Protein AF-A0A1V5MVY9-F1 (afdb_monomer)

Structure (mmCIF, N/CA/C/O backbone):
data_AF-A0A1V5MVY9-F1
#
_entry.id   AF-A0A1V5MVY9-F1
#
loop_
_atom_site.group_PDB
_atom_site.id
_atom_site.type_symbol
_atom_site.label_atom_id
_atom_site.label_alt_id
_atom_site.label_comp_id
_atom_site.label_asym_id
_atom_site.label_entity_id
_atom_site.label_seq_id
_atom_site.pdbx_PDB_ins_code
_atom_site.Cartn_x
_atom_site.Cartn_y
_atom_site.Cartn_z
_atom_site.occupancy
_atom_site.B_iso_or_equiv
_atom_site.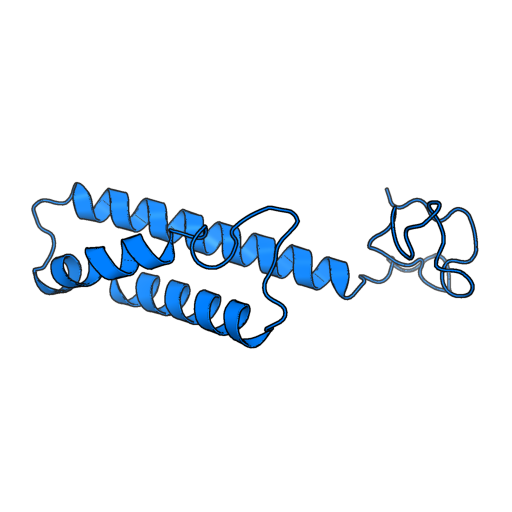auth_seq_id
_atom_site.auth_comp_id
_atom_site.auth_asym_id
_atom_site.auth_atom_id
_atom_site.pdbx_PDB_model_num
ATOM 1 N N . MET A 1 1 ? 17.279 8.259 -10.024 1.00 52.03 1 MET A N 1
ATOM 2 C CA . MET A 1 1 ? 17.609 8.449 -11.450 1.00 52.03 1 MET A CA 1
ATOM 3 C C . MET A 1 1 ? 17.694 7.053 -12.026 1.00 52.03 1 MET A C 1
ATOM 5 O O . MET A 1 1 ? 18.570 6.314 -11.596 1.00 52.03 1 MET A O 1
ATOM 9 N N . ASP A 1 2 ? 16.734 6.665 -12.863 1.00 63.81 2 ASP A N 1
ATOM 10 C CA . ASP A 1 2 ? 16.708 5.321 -13.446 1.00 63.81 2 ASP A CA 1
ATOM 11 C C . ASP A 1 2 ? 17.909 5.134 -14.372 1.00 63.81 2 ASP A C 1
ATOM 13 O O . ASP A 1 2 ? 18.290 6.045 -15.112 1.00 63.81 2 ASP A O 1
ATOM 17 N N . HIS A 1 3 ? 18.539 3.965 -14.282 1.00 73.12 3 HIS A N 1
ATOM 18 C CA . HIS A 1 3 ? 19.711 3.627 -15.072 1.00 73.12 3 HIS A CA 1
ATOM 19 C C . HIS A 1 3 ? 19.317 2.620 -16.151 1.00 73.12 3 HIS A C 1
ATOM 21 O O . HIS A 1 3 ? 18.986 1.476 -15.846 1.00 73.12 3 HIS A O 1
ATOM 27 N N . TRP A 1 4 ? 19.369 3.043 -17.415 1.00 85.31 4 TRP A N 1
ATOM 28 C CA . TRP A 1 4 ? 19.121 2.181 -18.571 1.00 85.31 4 TRP A CA 1
ATOM 29 C C . TRP A 1 4 ? 20.455 1.862 -19.266 1.00 85.31 4 TRP A C 1
ATOM 31 O O . TRP A 1 4 ? 20.920 2.664 -20.079 1.00 85.31 4 TRP A O 1
ATOM 41 N N . PRO A 1 5 ? 21.111 0.731 -18.939 1.00 82.50 5 PRO A N 1
ATOM 42 C CA . PRO A 1 5 ? 22.446 0.416 -19.459 1.00 82.50 5 PRO A CA 1
ATOM 43 C C . PRO A 1 5 ? 22.467 0.069 -20.959 1.00 82.50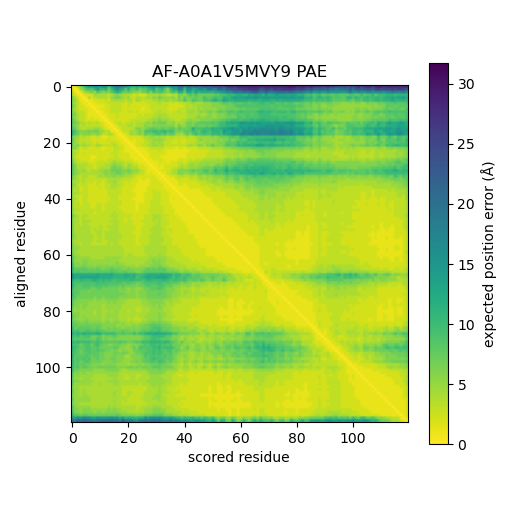 5 PRO A C 1
ATOM 45 O O . PRO A 1 5 ? 23.517 0.131 -21.597 1.00 82.50 5 PRO A O 1
ATOM 48 N N . HIS A 1 6 ? 21.316 -0.280 -21.537 1.00 87.75 6 HIS A N 1
ATOM 49 C CA . HIS A 1 6 ? 21.135 -0.669 -22.939 1.00 87.75 6 HIS A CA 1
ATOM 50 C C . HIS A 1 6 ? 19.673 -0.448 -23.363 1.00 87.75 6 HIS A C 1
ATOM 52 O O . HIS A 1 6 ? 18.892 0.159 -22.631 1.00 87.75 6 HIS A O 1
ATOM 58 N N . ASP A 1 7 ? 19.287 -0.934 -24.547 1.00 90.06 7 ASP A N 1
ATOM 59 C CA . ASP A 1 7 ? 17.889 -0.927 -24.992 1.00 90.06 7 ASP A CA 1
ATOM 60 C C . ASP A 1 7 ? 17.027 -1.881 -24.145 1.00 90.06 7 ASP A C 1
ATOM 62 O O . ASP A 1 7 ? 16.939 -3.087 -24.401 1.00 90.06 7 ASP A O 1
ATOM 66 N N . VAL A 1 8 ? 16.393 -1.318 -23.117 1.00 90.19 8 VAL A N 1
ATOM 67 C CA . VAL A 1 8 ? 15.558 -2.047 -22.155 1.00 90.19 8 VAL A CA 1
ATOM 68 C C . VAL A 1 8 ? 14.223 -2.528 -22.729 1.00 90.19 8 VAL A C 1
ATOM 70 O O . VAL A 1 8 ? 13.580 -3.376 -22.110 1.00 90.19 8 VAL A O 1
ATOM 73 N N . PHE A 1 9 ? 13.811 -2.038 -23.907 1.00 89.31 9 PHE A N 1
ATOM 74 C CA . PHE A 1 9 ? 12.637 -2.561 -24.612 1.00 89.31 9 PHE A CA 1
ATOM 75 C C . PHE A 1 9 ? 12.960 -3.873 -25.325 1.00 89.31 9 PHE A C 1
ATOM 77 O O . PHE A 1 9 ? 12.149 -4.797 -25.310 1.00 89.31 9 PHE A O 1
ATOM 84 N N . ALA A 1 10 ? 14.154 -3.977 -25.911 1.00 91.69 10 ALA A N 1
ATOM 85 C CA . ALA A 1 10 ? 14.619 -5.203 -26.551 1.00 91.69 10 ALA A CA 1
ATOM 86 C C . ALA A 1 10 ? 15.129 -6.241 -25.535 1.00 91.69 10 ALA A C 1
ATOM 88 O O . ALA A 1 10 ? 14.955 -7.444 -25.729 1.00 91.69 10 ALA A O 1
ATOM 89 N N . ASN A 1 11 ? 15.763 -5.790 -24.447 1.00 90.75 11 ASN A N 1
ATOM 90 C CA . ASN A 1 11 ? 16.335 -6.662 -23.425 1.00 90.75 11 A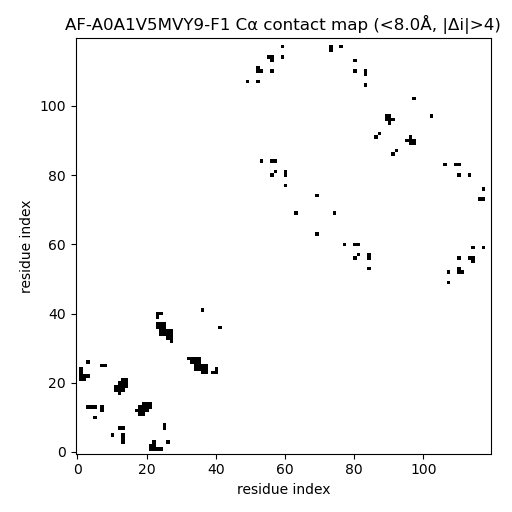SN A CA 1
ATOM 91 C C . ASN A 1 11 ? 16.064 -6.132 -22.003 1.00 90.75 11 ASN A C 1
ATOM 93 O O . ASN A 1 11 ? 16.734 -5.199 -21.565 1.00 90.75 11 ASN A O 1
ATOM 97 N N . PRO A 1 12 ? 15.180 -6.759 -21.209 1.00 90.31 12 PRO A N 1
ATOM 98 C CA . PRO A 1 12 ? 14.862 -6.276 -19.865 1.00 90.31 12 PRO A CA 1
ATOM 99 C C . PRO A 1 12 ? 15.927 -6.615 -18.802 1.00 90.31 12 PRO A C 1
ATOM 101 O O . PRO A 1 12 ? 15.740 -6.282 -17.635 1.00 90.31 12 PRO A O 1
ATOM 104 N N . MET A 1 13 ? 17.015 -7.313 -19.144 1.00 90.00 13 MET A N 1
ATOM 105 C CA . MET A 1 13 ? 18.033 -7.758 -18.182 1.00 90.00 13 MET A CA 1
ATOM 106 C C . MET A 1 13 ? 19.056 -6.661 -17.863 1.00 90.00 13 MET A C 1
ATOM 108 O O . MET A 1 13 ? 20.113 -6.626 -18.488 1.00 90.00 13 MET A O 1
ATOM 112 N N . ALA A 1 14 ? 18.780 -5.791 -16.885 1.00 85.25 14 ALA A N 1
ATOM 113 C CA . ALA A 1 14 ? 19.778 -4.839 -16.369 1.00 85.25 14 ALA A CA 1
ATOM 114 C C . ALA A 1 14 ? 20.616 -5.396 -15.201 1.00 85.25 14 ALA A C 1
ATOM 116 O O . ALA A 1 14 ? 21.765 -4.991 -15.042 1.00 85.25 14 ALA A O 1
ATOM 117 N N . TYR A 1 15 ? 20.091 -6.364 -14.439 1.00 83.88 15 TYR A N 1
ATOM 118 C CA . TYR A 1 15 ? 20.816 -7.072 -13.378 1.00 83.88 15 TYR A CA 1
ATOM 119 C C . TYR A 1 15 ? 20.783 -8.599 -13.603 1.00 83.88 15 TYR A C 1
ATOM 121 O O . TYR A 1 15 ? 19.749 -9.126 -14.030 1.00 83.88 15 TYR A O 1
ATOM 129 N N . PRO A 1 16 ? 21.876 -9.349 -13.343 1.00 85.31 16 PRO A N 1
ATOM 130 C CA . PRO A 1 16 ? 21.900 -10.802 -13.521 1.00 85.31 16 PRO A CA 1
ATOM 131 C C . PRO A 1 16 ? 20.802 -11.513 -12.719 1.00 85.31 16 PRO A C 1
ATOM 133 O O . PRO A 1 16 ? 20.704 -11.370 -11.508 1.00 85.31 16 PRO A O 1
ATOM 136 N N . GLY A 1 17 ? 19.974 -12.306 -13.398 1.00 83.94 17 GLY A N 1
ATOM 137 C CA . GLY A 1 17 ? 18.854 -13.027 -12.780 1.00 83.94 17 GLY A CA 1
ATOM 138 C C . GLY A 1 17 ? 17.587 -12.199 -12.510 1.00 83.94 17 GLY A C 1
ATOM 139 O O . GLY A 1 17 ? 16.569 -12.794 -12.171 1.00 83.94 17 GLY A O 1
ATOM 140 N N . GLY A 1 18 ? 17.601 -10.875 -12.721 1.00 83.12 18 GLY A N 1
ATOM 141 C CA . GLY A 1 18 ? 16.460 -9.984 -12.474 1.00 83.12 18 GLY A CA 1
ATOM 142 C C . GLY A 1 18 ? 16.006 -9.226 -13.724 1.00 83.12 18 GLY A C 1
ATOM 143 O O . GLY A 1 18 ? 16.526 -8.155 -14.038 1.00 83.12 18 GLY A O 1
ATOM 144 N N . LYS A 1 19 ? 15.000 -9.743 -14.445 1.00 89.56 19 LYS A N 1
ATOM 145 C CA . LYS A 1 19 ? 14.358 -8.988 -15.540 1.00 89.56 19 LYS A CA 1
ATOM 146 C C . LYS A 1 19 ? 13.642 -7.767 -14.964 1.00 89.56 19 LYS A C 1
ATOM 148 O O . LYS A 1 19 ? 12.768 -7.917 -14.117 1.00 89.56 19 LYS A O 1
ATOM 153 N N . GLY A 1 20 ? 13.975 -6.578 -15.457 1.00 88.25 20 GLY A N 1
ATOM 154 C CA . GLY A 1 20 ? 13.401 -5.323 -14.973 1.00 88.25 20 GLY A CA 1
ATOM 155 C C . GLY A 1 20 ? 13.934 -4.867 -13.614 1.00 88.25 20 GLY A C 1
ATOM 156 O O . GLY A 1 20 ? 13.448 -3.868 -13.088 1.00 88.25 20 GLY A O 1
ATOM 157 N N . ASP A 1 21 ? 14.895 -5.579 -13.029 1.00 88.94 21 ASP A N 1
ATOM 158 C CA . ASP A 1 21 ? 15.562 -5.133 -11.809 1.00 88.94 21 ASP A CA 1
ATOM 159 C C . ASP A 1 21 ? 16.493 -3.947 -12.120 1.00 88.94 21 ASP A C 1
ATOM 161 O O . ASP A 1 21 ? 17.139 -3.914 -13.168 1.00 88.94 21 ASP A O 1
ATOM 165 N N . GLY A 1 22 ? 16.523 -2.949 -11.235 1.00 87.81 22 GLY A N 1
ATOM 166 C CA . GLY A 1 22 ? 17.278 -1.701 -11.407 1.00 87.81 22 GLY A CA 1
ATOM 167 C C . GLY A 1 22 ? 16.552 -0.554 -12.127 1.00 87.81 22 GLY A C 1
ATOM 168 O O . GLY A 1 22 ? 17.109 0.541 -12.209 1.00 87.81 22 GLY A O 1
ATOM 169 N N . PHE A 1 23 ? 15.324 -0.755 -12.618 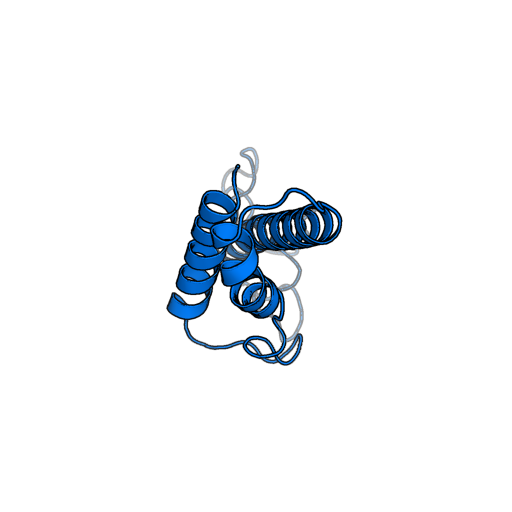1.00 90.62 23 PHE A N 1
ATOM 170 C CA . PHE A 1 23 ? 14.507 0.321 -13.195 1.00 90.62 23 PHE A CA 1
ATOM 171 C C . PHE A 1 23 ? 13.000 0.060 -13.047 1.00 90.62 23 PHE A C 1
ATOM 173 O O . PHE A 1 23 ? 12.520 -1.069 -13.187 1.00 90.62 23 PHE A O 1
ATOM 180 N N . LEU A 1 24 ? 12.240 1.125 -12.785 1.00 93.69 24 LEU A N 1
ATOM 181 C CA . LEU A 1 24 ? 10.771 1.106 -12.695 1.00 93.69 24 LEU A CA 1
ATOM 182 C C . LEU A 1 24 ? 10.111 1.990 -13.754 1.00 93.69 24 LEU A C 1
ATOM 184 O O . LEU A 1 24 ? 8.911 1.852 -14.002 1.00 93.69 24 LEU A O 1
ATOM 188 N N . PHE A 1 25 ? 10.893 2.837 -14.410 1.00 94.19 25 PHE A N 1
ATOM 189 C CA . PHE A 1 25 ? 10.503 3.603 -15.573 1.00 94.19 25 PHE A CA 1
ATOM 190 C C . PHE A 1 25 ? 11.215 3.083 -16.823 1.00 94.19 25 PHE A C 1
ATOM 192 O O . PHE A 1 25 ? 12.320 2.537 -16.769 1.00 94.19 25 PHE A O 1
ATOM 199 N N . TYR A 1 26 ? 10.587 3.300 -17.971 1.00 93.00 26 TYR A N 1
ATOM 200 C CA . TYR A 1 26 ? 11.155 3.039 -19.288 1.00 93.00 26 TYR A CA 1
ATOM 201 C C . TYR A 1 26 ? 11.467 4.364 -19.989 1.00 93.00 26 TYR A C 1
ATOM 203 O O . TYR A 1 26 ? 10.710 5.325 -19.832 1.00 93.00 26 TYR A O 1
ATOM 211 N N . PRO A 1 27 ? 12.554 4.455 -20.772 1.00 92.69 27 PRO A N 1
ATOM 212 C CA . PRO A 1 27 ? 12.860 5.678 -21.497 1.00 92.69 27 PRO A CA 1
ATOM 213 C C . PRO A 1 27 ? 11.765 5.970 -22.523 1.00 92.69 27 PRO A C 1
ATOM 215 O O . PRO A 1 27 ? 11.279 5.057 -23.191 1.00 92.69 27 PRO A O 1
ATOM 218 N N . ALA A 1 28 ? 11.409 7.241 -22.701 1.00 92.75 28 ALA A N 1
ATOM 219 C CA . ALA A 1 28 ? 10.585 7.618 -23.840 1.00 92.75 28 ALA A CA 1
ATOM 220 C C . ALA A 1 28 ? 11.345 7.314 -25.152 1.00 92.75 28 ALA A C 1
ATOM 222 O O . ALA A 1 28 ? 12.554 7.568 -25.218 1.00 92.75 28 ALA A O 1
ATOM 223 N N . PRO A 1 29 ? 10.686 6.803 -26.211 1.00 88.75 29 PRO A N 1
ATOM 224 C CA . PRO A 1 29 ? 11.335 6.486 -27.484 1.00 88.75 29 PRO A CA 1
ATOM 225 C C . PRO A 1 29 ? 12.061 7.677 -28.121 1.00 88.75 29 PRO A C 1
ATOM 227 O O . PRO A 1 29 ? 13.100 7.502 -28.753 1.00 88.75 29 PRO A O 1
ATOM 230 N N . ASP A 1 30 ? 11.534 8.888 -27.928 1.00 90.81 30 ASP A N 1
ATOM 231 C CA . ASP A 1 30 ? 12.127 10.139 -28.410 1.00 90.81 30 ASP A CA 1
ATOM 232 C C . ASP A 1 30 ? 13.292 10.645 -27.539 1.00 90.81 30 ASP A C 1
ATOM 234 O O . ASP A 1 30 ? 14.002 11.561 -27.945 1.00 90.81 30 ASP A O 1
ATOM 238 N N . LYS A 1 31 ? 13.500 10.051 -26.354 1.00 84.44 31 LYS A N 1
ATOM 239 C CA . LYS A 1 31 ? 14.475 10.450 -25.324 1.00 84.44 31 LYS A CA 1
ATOM 240 C C . LYS A 1 31 ? 14.364 11.913 -24.868 1.00 84.44 31 LYS A C 1
ATOM 242 O O . LYS A 1 31 ? 15.306 12.437 -24.275 1.00 84.44 31 LYS A O 1
ATOM 247 N N . ILE A 1 32 ? 13.234 12.561 -25.140 1.00 90.75 32 ILE A N 1
ATOM 248 C CA . ILE A 1 32 ? 12.945 13.959 -24.794 1.00 90.75 32 ILE A CA 1
ATOM 249 C C . ILE A 1 32 ? 11.748 14.011 -23.849 1.00 90.75 32 ILE A C 1
ATOM 251 O O . ILE A 1 32 ? 11.769 14.746 -22.861 1.00 90.75 32 ILE A O 1
ATOM 255 N N . SER A 1 33 ? 10.711 13.228 -24.146 1.00 94.88 33 SER A N 1
ATOM 256 C CA . SER A 1 33 ? 9.517 13.131 -23.319 1.00 94.88 33 SER A CA 1
ATO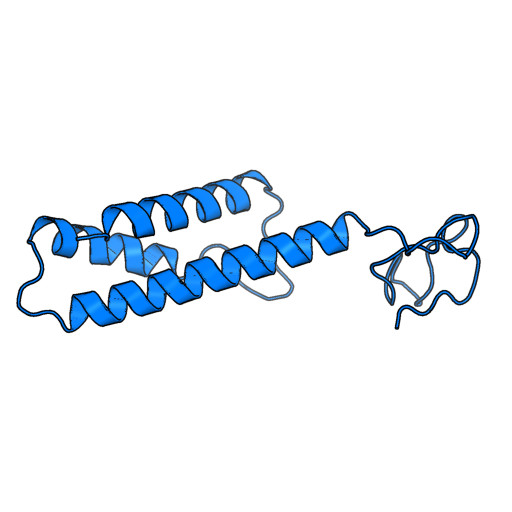M 257 C C . SER A 1 33 ? 9.835 12.498 -21.956 1.00 94.88 33 SER A C 1
ATOM 259 O O . SER A 1 33 ? 10.814 11.752 -21.825 1.00 94.88 33 SER A O 1
ATOM 261 N N . PRO A 1 34 ? 9.007 12.757 -20.925 1.00 94.44 34 PRO A N 1
ATOM 262 C CA . PRO A 1 34 ? 9.124 12.073 -19.645 1.00 94.44 34 PRO A CA 1
ATOM 263 C C . PRO A 1 34 ? 9.112 10.550 -19.818 1.00 94.44 34 PRO A C 1
ATOM 265 O O . PRO A 1 34 ? 8.416 10.037 -20.701 1.00 94.44 34 PRO A O 1
ATOM 268 N N . PRO A 1 35 ? 9.858 9.816 -18.981 1.00 94.62 35 PRO A N 1
ATOM 269 C CA . PRO A 1 35 ? 9.903 8.372 -19.078 1.00 94.62 35 PRO A CA 1
ATOM 270 C C . PRO A 1 35 ? 8.541 7.759 -18.742 1.00 94.62 35 PRO A C 1
ATOM 272 O O . PRO A 1 35 ? 7.752 8.314 -17.975 1.00 94.62 35 PRO A O 1
ATOM 275 N N . TYR A 1 36 ? 8.271 6.596 -19.319 1.00 94.75 36 TYR A N 1
ATOM 276 C CA . TYR A 1 36 ? 7.008 5.901 -19.133 1.00 94.75 36 TYR A CA 1
ATOM 277 C C . TYR A 1 36 ? 7.026 5.110 -17.825 1.00 94.75 36 TYR A C 1
ATOM 279 O O . TYR A 1 36 ? 7.981 4.360 -17.588 1.00 94.75 36 TYR A O 1
ATOM 287 N N . PRO A 1 37 ? 5.998 5.242 -16.971 1.00 95.56 37 PRO A N 1
ATOM 288 C C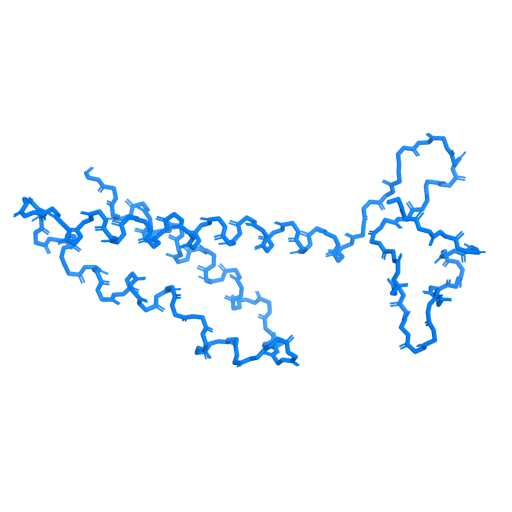A . PRO A 1 37 ? 5.889 4.415 -15.782 1.00 95.56 37 PRO A CA 1
ATOM 289 C C . PRO A 1 37 ? 5.635 2.957 -16.178 1.00 95.56 37 PRO A C 1
ATOM 291 O O . PRO A 1 37 ? 4.971 2.664 -17.174 1.00 95.56 37 PRO A O 1
ATOM 294 N N . SER A 1 38 ? 6.180 2.021 -15.402 1.00 95.31 38 SER A N 1
ATOM 295 C CA . SER A 1 38 ? 5.841 0.604 -15.545 1.00 95.31 38 SER A CA 1
ATOM 296 C C . SER A 1 38 ? 4.616 0.237 -14.712 1.00 95.31 38 SER A C 1
ATOM 298 O O . SER A 1 38 ? 4.326 0.875 -13.706 1.00 95.31 38 SER A O 1
ATOM 300 N N . VAL A 1 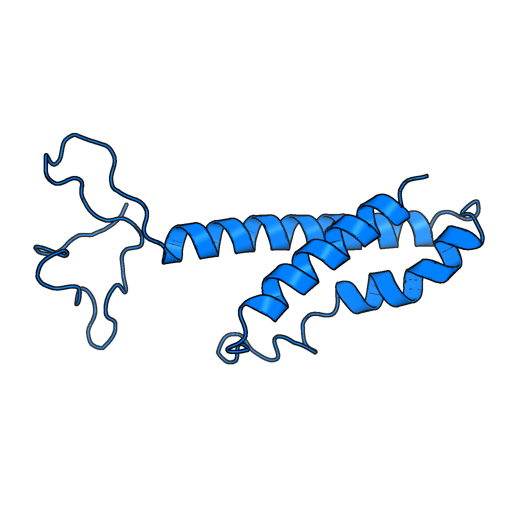39 ? 3.968 -0.879 -15.052 1.00 95.12 39 VAL A N 1
ATOM 301 C CA . VAL A 1 39 ? 2.894 -1.460 -14.224 1.00 95.12 39 VAL A CA 1
ATOM 302 C C . VAL A 1 39 ? 3.371 -1.733 -12.791 1.00 95.12 39 VAL A C 1
ATOM 304 O O . VAL A 1 39 ? 2.631 -1.509 -11.843 1.00 95.12 39 VAL A O 1
ATOM 307 N N . ARG A 1 40 ? 4.632 -2.155 -12.609 1.00 94.25 40 ARG A N 1
ATOM 308 C CA . ARG A 1 40 ? 5.217 -2.383 -11.276 1.00 94.25 40 ARG A CA 1
ATOM 309 C C . ARG A 1 40 ? 5.288 -1.097 -10.457 1.00 94.25 40 ARG A C 1
ATOM 311 O O . ARG A 1 40 ? 5.088 -1.148 -9.252 1.00 94.25 40 ARG A O 1
ATOM 318 N N . LEU A 1 41 ? 5.587 0.034 -11.100 1.00 96.19 41 LEU A N 1
ATOM 319 C CA . LEU A 1 41 ? 5.614 1.325 -10.423 1.00 96.19 41 LEU A CA 1
ATOM 320 C C . LEU A 1 41 ? 4.218 1.745 -9.973 1.00 96.19 41 LEU A C 1
ATOM 322 O O . LEU A 1 41 ? 4.083 2.204 -8.846 1.00 96.19 41 LEU A O 1
ATOM 326 N N . GLU A 1 42 ? 3.206 1.585 -10.827 1.00 96.44 42 GLU A N 1
ATOM 327 C CA . GLU A 1 42 ? 1.829 1.923 -10.444 1.00 96.44 42 GLU A CA 1
ATOM 328 C C . GLU A 1 42 ? 1.367 1.052 -9.265 1.00 96.44 42 GLU A C 1
ATOM 330 O O . GLU A 1 42 ? 0.910 1.593 -8.270 1.00 96.44 42 GLU A O 1
ATOM 335 N N . ILE A 1 43 ? 1.661 -0.255 -9.267 1.00 93.69 43 ILE A N 1
ATOM 336 C CA . ILE A 1 43 ? 1.372 -1.136 -8.116 1.00 93.69 43 ILE A CA 1
ATOM 337 C C . ILE A 1 43 ? 2.099 -0.679 -6.835 1.00 93.69 43 ILE A C 1
ATOM 339 O O . ILE A 1 43 ? 1.548 -0.756 -5.740 1.00 93.69 43 ILE A O 1
ATOM 343 N N . VAL A 1 44 ? 3.348 -0.205 -6.937 1.00 94.56 44 VAL A N 1
ATOM 344 C CA . VAL A 1 44 ? 4.076 0.345 -5.777 1.00 94.56 44 VAL A CA 1
ATOM 345 C C . VAL A 1 44 ? 3.410 1.620 -5.257 1.00 94.56 44 VAL A C 1
ATOM 347 O O . VAL A 1 44 ? 3.358 1.818 -4.045 1.00 94.56 44 VAL A O 1
ATOM 350 N N . ARG A 1 45 ? 2.902 2.476 -6.151 1.00 96.12 45 ARG A N 1
ATOM 351 C CA . ARG A 1 45 ? 2.169 3.689 -5.769 1.00 96.12 45 ARG A CA 1
ATOM 352 C C . ARG A 1 45 ? 0.867 3.343 -5.056 1.00 96.12 45 ARG A C 1
ATOM 354 O O . ARG A 1 45 ? 0.662 3.864 -3.966 1.00 96.12 45 ARG A O 1
ATOM 361 N N . ASP A 1 46 ? 0.086 2.410 -5.595 1.00 94.69 46 ASP A N 1
ATOM 362 C CA . ASP A 1 46 ? -1.126 1.898 -4.943 1.00 94.69 46 ASP A CA 1
ATOM 363 C C . ASP A 1 46 ? -0.794 1.347 -3.541 1.00 94.69 46 ASP A C 1
ATOM 365 O O . ASP A 1 46 ? -1.482 1.623 -2.562 1.00 94.69 46 ASP A O 1
ATOM 369 N N . GLY A 1 47 ? 0.336 0.643 -3.402 1.00 93.06 47 GLY A N 1
ATOM 370 C CA . GLY A 1 47 ? 0.821 0.160 -2.107 1.00 93.06 47 GLY A CA 1
ATOM 371 C C . GLY A 1 47 ? 1.175 1.267 -1.103 1.00 93.06 47 GLY A C 1
ATOM 372 O O . GLY A 1 47 ? 1.013 1.070 0.104 1.00 93.06 47 GLY A O 1
ATOM 373 N N . PHE A 1 48 ? 1.649 2.430 -1.562 1.00 96.12 48 PHE A N 1
ATOM 374 C CA . PHE A 1 48 ? 1.850 3.595 -0.692 1.00 96.12 48 PHE A CA 1
ATOM 375 C C . PHE A 1 48 ? 0.523 4.211 -0.251 1.00 96.12 48 PHE A C 1
ATOM 377 O O . PHE A 1 48 ? 0.380 4.544 0.923 1.00 96.12 48 PHE A O 1
ATOM 384 N N . GLU A 1 49 ? -0.456 4.300 -1.151 1.00 95.81 49 GLU A N 1
ATOM 385 C CA . GLU A 1 49 ? -1.802 4.780 -0.820 1.00 95.81 49 GLU A CA 1
ATOM 386 C C . GLU A 1 49 ? -2.468 3.868 0.226 1.00 95.81 49 GLU A C 1
ATOM 388 O O . GLU A 1 49 ? -2.995 4.345 1.233 1.00 95.81 49 GLU A O 1
ATOM 393 N N . ASP A 1 50 ? -2.345 2.548 0.070 1.00 94.94 50 ASP A N 1
ATOM 394 C CA . ASP A 1 50 ? -2.794 1.570 1.066 1.00 94.94 50 ASP A CA 1
ATOM 395 C C . ASP A 1 50 ? -2.090 1.740 2.415 1.00 94.94 50 ASP A C 1
ATOM 397 O O . ASP A 1 50 ? -2.727 1.685 3.473 1.00 94.94 50 ASP A O 1
ATOM 401 N N . TYR A 1 51 ? -0.771 1.951 2.407 1.00 94.94 51 TYR A N 1
ATOM 402 C CA . TYR A 1 51 ? -0.012 2.191 3.633 1.00 94.94 51 TYR A CA 1
ATOM 403 C C . TYR A 1 51 ? -0.545 3.408 4.400 1.00 94.94 51 TYR A C 1
ATOM 405 O O . TYR A 1 51 ? -0.723 3.322 5.623 1.00 94.94 51 TYR A O 1
ATOM 413 N N . ASP A 1 52 ? -0.839 4.499 3.692 1.00 97.25 52 ASP A N 1
ATOM 414 C CA . ASP A 1 52 ? -1.412 5.710 4.276 1.00 97.25 52 ASP A CA 1
ATOM 415 C C . ASP A 1 52 ? -2.791 5.428 4.885 1.00 97.25 52 ASP A C 1
ATOM 417 O O . ASP A 1 52 ? -3.035 5.788 6.040 1.00 97.25 52 ASP A O 1
ATOM 421 N N . LEU A 1 53 ? -3.656 4.677 4.196 1.00 97.31 53 LEU A N 1
ATOM 422 C CA . LEU A 1 53 ? -4.953 4.255 4.736 1.00 97.31 53 LEU A CA 1
ATOM 423 C C . LEU A 1 53 ? -4.814 3.420 6.018 1.00 97.31 53 LEU A C 1
ATOM 425 O O . LEU A 1 53 ? -5.526 3.650 7.001 1.00 97.31 53 LEU A O 1
ATOM 429 N N . PHE A 1 54 ? -3.870 2.475 6.063 1.00 96.44 54 PHE A N 1
ATOM 430 C CA . PHE A 1 54 ? -3.600 1.708 7.283 1.00 96.44 54 PHE A CA 1
ATOM 431 C C . PHE A 1 54 ? -3.067 2.593 8.416 1.00 96.44 54 PHE A C 1
ATOM 433 O O . PHE A 1 54 ? -3.396 2.360 9.583 1.00 96.44 54 PHE A O 1
ATOM 440 N N . ALA A 1 55 ? -2.235 3.591 8.106 1.00 97.44 55 ALA A N 1
ATOM 441 C CA . ALA A 1 55 ? -1.733 4.545 9.089 1.00 97.44 55 ALA A CA 1
ATOM 442 C C . ALA A 1 55 ? -2.866 5.410 9.659 1.00 97.44 55 ALA A C 1
ATOM 444 O O . ALA A 1 55 ? -2.993 5.504 10.882 1.00 97.44 55 ALA A O 1
ATOM 445 N N . MET A 1 56 ? -3.739 5.937 8.796 1.00 98.00 56 MET A N 1
ATOM 446 C CA . MET A 1 56 ? -4.934 6.686 9.189 1.00 98.00 56 MET A CA 1
ATOM 447 C C . MET A 1 56 ? -5.859 5.847 10.075 1.00 98.00 56 MET A C 1
ATOM 449 O O . MET A 1 56 ? -6.306 6.315 11.121 1.00 98.00 56 MET A O 1
ATOM 453 N N . LEU A 1 57 ? -6.107 4.580 9.716 1.00 98.12 57 LEU A N 1
ATOM 454 C CA . LEU A 1 57 ? -6.955 3.695 10.518 1.00 98.12 57 LEU A CA 1
ATOM 455 C C . LEU A 1 57 ? -6.343 3.419 11.898 1.00 98.12 57 LEU A C 1
ATOM 457 O O . LEU A 1 57 ? -7.054 3.464 12.903 1.00 98.12 57 LEU A O 1
ATOM 461 N N . ARG A 1 58 ? -5.024 3.190 11.981 1.00 97.69 58 ARG A N 1
ATOM 462 C CA . ARG A 1 58 ? -4.320 3.041 13.269 1.00 97.69 58 ARG A CA 1
ATOM 463 C C . ARG A 1 58 ? -4.460 4.283 14.144 1.00 97.69 58 ARG A C 1
ATOM 465 O O . ARG A 1 58 ? -4.710 4.154 15.342 1.00 97.69 58 ARG A O 1
ATOM 472 N N . GLU A 1 59 ? -4.314 5.469 13.561 1.00 97.69 59 GLU A N 1
ATOM 473 C CA . GLU A 1 59 ? -4.472 6.724 14.291 1.00 97.69 59 GLU A CA 1
ATOM 474 C C . GLU A 1 59 ? -5.910 6.903 14.793 1.00 97.69 59 GLU A C 1
ATOM 476 O O . GLU A 1 59 ? -6.119 7.175 15.977 1.00 97.69 59 GLU A O 1
ATOM 481 N N . LYS A 1 60 ? -6.905 6.665 13.930 1.00 97.19 60 LYS A N 1
ATOM 482 C CA . LYS A 1 60 ? -8.328 6.758 14.279 1.00 97.19 60 LYS A CA 1
ATOM 483 C C . LYS A 1 60 ? -8.699 5.807 15.419 1.00 97.19 60 LYS A C 1
ATOM 485 O O . LYS A 1 60 ? -9.349 6.226 16.375 1.00 97.19 60 LYS A O 1
ATOM 490 N N . ILE A 1 61 ? -8.233 4.553 15.370 1.00 97.50 61 ILE A N 1
ATOM 491 C CA . ILE A 1 61 ? -8.405 3.582 16.464 1.00 97.50 61 ILE A CA 1
ATOM 492 C C . ILE A 1 61 ? -7.843 4.158 17.769 1.00 97.50 61 ILE A C 1
ATOM 494 O O . ILE A 1 61 ? -8.549 4.189 18.774 1.00 97.50 61 ILE A O 1
ATOM 498 N N . ALA A 1 62 ? -6.608 4.668 17.753 1.00 96.94 62 ALA A N 1
ATOM 499 C CA . ALA A 1 62 ? -5.964 5.211 18.947 1.00 96.94 62 ALA A CA 1
ATOM 500 C C . ALA A 1 62 ? -6.679 6.454 19.512 1.00 96.94 62 ALA A C 1
ATOM 502 O O . ALA A 1 62 ? -6.677 6.663 20.728 1.00 96.94 62 ALA A O 1
ATOM 503 N N . GLN A 1 63 ? -7.281 7.286 18.657 1.00 95.69 63 GLN A N 1
ATOM 504 C CA . GLN A 1 63 ? -8.093 8.433 19.074 1.00 95.69 63 GLN A CA 1
ATOM 505 C C . GLN A 1 63 ? -9.389 7.973 19.759 1.00 95.69 63 GLN A C 1
ATOM 507 O O . GLN A 1 63 ? -9.666 8.389 20.883 1.00 95.69 63 GLN A O 1
ATOM 512 N N . ILE A 1 64 ? -10.131 7.054 19.136 1.00 95.44 64 ILE A N 1
ATOM 513 C CA . ILE A 1 64 ? -11.387 6.502 19.674 1.00 95.44 64 ILE A CA 1
ATOM 514 C C . ILE A 1 64 ? -11.150 5.754 20.990 1.00 95.44 64 ILE A C 1
ATOM 516 O O . ILE A 1 64 ? -11.968 5.806 21.908 1.00 95.44 64 ILE A O 1
ATOM 520 N N . GLU A 1 65 ? -10.026 5.051 21.124 1.00 94.94 65 GLU A N 1
ATOM 521 C CA . GLU A 1 65 ? -9.691 4.353 22.365 1.00 94.94 65 GLU A CA 1
ATOM 522 C C . GLU A 1 65 ? -9.536 5.295 23.561 1.00 94.94 65 GLU A C 1
ATOM 524 O O . GLU A 1 65 ? -9.909 4.921 24.675 1.00 94.94 65 GLU A O 1
ATOM 529 N N . LYS A 1 66 ? -9.025 6.507 23.319 1.00 95.25 66 LYS A N 1
ATOM 530 C CA . LYS A 1 66 ? -8.840 7.562 24.326 1.00 95.25 66 LYS A CA 1
ATOM 531 C C . LYS A 1 66 ? -10.107 8.377 24.577 1.00 95.25 66 LYS A C 1
ATOM 533 O O . LYS A 1 66 ? -10.187 9.059 25.597 1.00 95.25 66 LYS A O 1
ATOM 538 N N . ASP A 1 67 ? -11.071 8.326 23.665 1.00 93.88 67 ASP A N 1
ATOM 539 C CA . ASP A 1 67 ? -12.330 9.045 23.789 1.00 93.88 67 ASP A CA 1
ATOM 540 C C . ASP A 1 67 ? -13.312 8.298 24.706 1.00 93.88 67 ASP A C 1
ATOM 542 O O . ASP A 1 67 ? -13.974 7.331 24.318 1.00 93.88 67 ASP A O 1
ATOM 546 N N . SER A 1 68 ? -13.428 8.781 25.945 1.00 90.00 68 SER A N 1
ATOM 547 C CA . SER A 1 68 ? -14.397 8.294 26.935 1.00 90.00 68 SER A CA 1
ATOM 548 C C . SER A 1 68 ? -15.858 8.577 26.559 1.00 90.00 68 SER A C 1
ATOM 550 O O . SER A 1 68 ? -16.756 8.034 27.199 1.00 90.00 68 SER A O 1
ATOM 552 N N . SER A 1 69 ? -16.105 9.438 25.566 1.00 92.19 69 SER A N 1
ATOM 553 C CA . SER A 1 69 ? -17.436 9.818 25.081 1.00 92.19 69 SER A CA 1
ATOM 554 C C . SER A 1 69 ? -17.863 9.095 23.800 1.00 92.19 69 SER A C 1
ATOM 556 O O . SER A 1 69 ? -18.946 9.369 23.279 1.00 92.19 69 SER A O 1
ATOM 558 N N . ARG A 1 70 ? -17.057 8.137 23.314 1.00 91.25 70 ARG A N 1
ATOM 559 C CA . ARG A 1 70 ? -17.366 7.376 22.098 1.00 91.25 70 ARG A CA 1
ATOM 560 C C . ARG A 1 70 ? -18.724 6.677 22.181 1.00 91.25 70 ARG A C 1
ATOM 562 O O . ARG A 1 70 ? -19.122 6.163 23.228 1.00 91.25 70 ARG A O 1
ATOM 569 N N . SER A 1 71 ? -19.411 6.589 21.045 1.00 92.69 71 SER A N 1
ATOM 570 C CA . SER A 1 71 ? -20.686 5.879 20.966 1.00 92.69 71 SER A CA 1
ATOM 571 C C . SER A 1 71 ? -20.507 4.362 21.107 1.00 92.69 71 SER A C 1
ATOM 573 O O . SER A 1 71 ? -19.485 3.782 20.728 1.00 92.69 71 SER A O 1
ATOM 575 N N . GLU A 1 72 ? -21.548 3.690 21.603 1.00 92.94 72 GLU A N 1
ATOM 576 C CA . GLU A 1 72 ? -21.594 2.223 21.677 1.00 92.94 72 GLU A CA 1
ATOM 577 C C . GLU A 1 72 ? -21.453 1.578 20.286 1.00 92.94 72 GLU A C 1
ATOM 579 O O . GLU A 1 72 ? -20.830 0.528 20.143 1.00 92.94 72 GLU A O 1
ATOM 584 N N . ALA A 1 73 ? -21.996 2.219 19.244 1.00 93.19 73 ALA A N 1
ATOM 585 C CA . ALA A 1 73 ? -21.877 1.752 17.863 1.00 93.19 73 ALA A CA 1
ATOM 586 C C . ALA A 1 73 ? -20.412 1.710 17.405 1.00 93.19 73 ALA A C 1
ATOM 588 O O . ALA A 1 73 ? -19.952 0.678 16.924 1.00 93.19 73 ALA A O 1
ATOM 589 N N . VAL A 1 74 ? -19.658 2.786 17.645 1.00 94.38 74 VAL A N 1
ATOM 590 C CA . VAL A 1 74 ? -18.225 2.859 17.328 1.00 94.38 74 VAL A CA 1
ATOM 591 C C . VAL A 1 74 ? -17.426 1.852 18.161 1.00 94.38 74 VAL A C 1
ATOM 593 O O . VAL A 1 74 ? -16.553 1.159 17.638 1.00 94.38 74 VAL A O 1
ATOM 596 N N . SER A 1 75 ? -17.762 1.691 19.446 1.00 93.44 75 SER A N 1
ATOM 597 C CA . SER A 1 75 ? -17.086 0.729 20.326 1.00 93.44 75 SER A CA 1
ATOM 598 C C . SER A 1 75 ? -17.214 -0.721 19.831 1.00 93.44 75 SER A C 1
ATOM 600 O O . SER A 1 75 ? -16.288 -1.512 20.022 1.00 93.44 75 SER A O 1
ATOM 602 N N . LYS A 1 76 ? -18.319 -1.073 19.158 1.00 96.25 76 L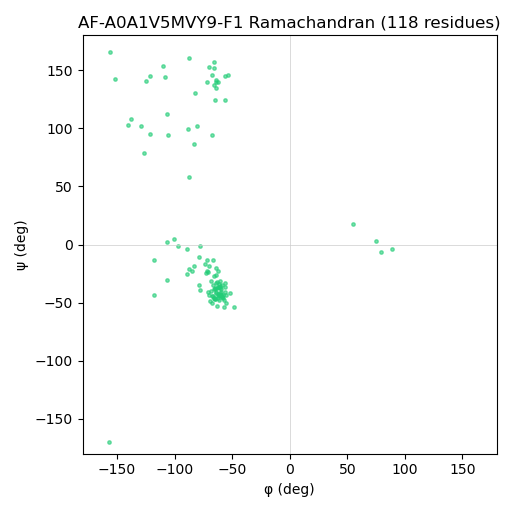YS A N 1
ATOM 603 C CA . LYS A 1 76 ? -18.526 -2.407 18.568 1.00 96.25 76 LYS A CA 1
ATOM 604 C C . LYS A 1 76 ? -17.686 -2.668 17.317 1.00 96.25 76 LYS A C 1
ATOM 606 O O . LYS A 1 76 ? -17.411 -3.829 17.032 1.00 96.25 76 LYS A O 1
ATOM 611 N N . LEU A 1 77 ? -17.266 -1.623 16.600 1.00 97.12 77 LEU A N 1
ATOM 612 C CA . LEU A 1 77 ? -16.458 -1.733 15.378 1.00 97.12 77 LEU A CA 1
ATOM 613 C C . LEU A 1 77 ? -14.953 -1.854 15.663 1.00 97.12 77 LEU A C 1
ATOM 615 O O . LEU A 1 77 ? -14.209 -2.399 14.848 1.00 97.12 77 LEU A O 1
ATOM 619 N N . LEU A 1 78 ? -14.490 -1.400 16.835 1.00 96.19 78 LEU A N 1
ATOM 620 C CA . LEU A 1 78 ? -13.069 -1.411 17.210 1.00 96.19 78 LEU A CA 1
ATOM 621 C C . LEU A 1 78 ? -12.363 -2.774 17.060 1.00 96.19 78 LEU A C 1
ATOM 623 O O . LEU A 1 78 ? -11.220 -2.778 16.596 1.00 96.19 78 LEU A O 1
ATOM 627 N N . PRO A 1 79 ? -12.961 -3.927 17.429 1.00 96.81 79 PRO A N 1
ATOM 628 C CA . PRO A 1 79 ? -12.309 -5.221 17.233 1.00 96.81 79 PRO A CA 1
ATOM 629 C C . PRO A 1 79 ? -12.017 -5.522 15.758 1.00 96.81 79 PRO A C 1
ATOM 631 O O . PRO A 1 79 ? -10.925 -5.986 15.433 1.00 96.81 79 PRO A O 1
ATOM 634 N N . GLU A 1 80 ? -12.958 -5.219 14.862 1.00 96.56 80 GLU A N 1
ATOM 635 C CA . GLU A 1 80 ? -12.790 -5.428 13.421 1.00 96.56 80 GLU A CA 1
ATOM 636 C C . GLU A 1 80 ? -11.768 -4.448 12.836 1.00 96.56 80 GLU A C 1
ATOM 638 O O . GLU A 1 80 ? -10.861 -4.862 12.114 1.00 96.56 80 GLU A O 1
ATOM 643 N N . ALA A 1 81 ? -11.836 -3.171 13.224 1.00 97.25 81 ALA A N 1
ATOM 644 C CA . ALA A 1 81 ? -10.863 -2.157 12.823 1.00 97.25 81 ALA A CA 1
ATOM 645 C C . ALA A 1 81 ? -9.423 -2.565 13.192 1.00 97.25 81 ALA A C 1
ATOM 647 O O . ALA A 1 81 ? -8.506 -2.466 12.376 1.00 97.25 81 ALA A O 1
ATOM 648 N N . LYS A 1 82 ? -9.225 -3.097 14.406 1.00 96.75 82 LYS A N 1
ATOM 649 C CA . LYS A 1 82 ? -7.926 -3.615 14.861 1.00 96.75 82 LYS A CA 1
ATOM 650 C C . LYS A 1 82 ? -7.463 -4.836 14.073 1.00 96.75 82 LYS A C 1
ATOM 652 O O . LYS A 1 82 ? -6.273 -4.954 13.798 1.00 96.75 82 LYS A O 1
ATOM 657 N N . ALA A 1 83 ? -8.371 -5.734 13.701 1.00 95.56 83 ALA A N 1
ATOM 658 C CA . ALA A 1 83 ? -8.028 -6.886 12.873 1.00 95.56 83 ALA A CA 1
ATOM 659 C C . ALA A 1 83 ? -7.606 -6.465 11.452 1.00 95.56 83 ALA A C 1
ATOM 661 O O . ALA A 1 83 ? -6.693 -7.055 10.877 1.00 95.56 83 ALA A O 1
ATOM 662 N N . LEU A 1 84 ? -8.209 -5.408 10.894 1.00 95.56 84 LEU A N 1
ATOM 663 C CA . LEU A 1 84 ? -7.856 -4.893 9.565 1.00 95.56 84 LEU A CA 1
ATOM 664 C C . LEU A 1 84 ? -6.434 -4.320 9.484 1.00 95.56 84 LEU A C 1
ATOM 666 O O . LEU A 1 84 ? -5.830 -4.364 8.412 1.00 95.56 84 LEU A O 1
ATOM 670 N N . VAL A 1 85 ? -5.873 -3.828 10.591 1.00 94.81 85 VAL A N 1
ATOM 671 C CA . VAL A 1 85 ? -4.489 -3.318 10.628 1.00 94.81 85 VAL A CA 1
ATOM 672 C C . VAL A 1 85 ? -3.445 -4.391 10.966 1.00 94.81 85 VAL A C 1
ATOM 674 O O . VAL A 1 85 ? -2.253 -4.093 10.924 1.00 94.81 85 VAL A O 1
ATOM 677 N N . GLN A 1 86 ? -3.867 -5.625 11.269 1.00 92.94 86 GLN A N 1
ATOM 678 C CA . GLN A 1 86 ? -2.985 -6.787 11.440 1.00 92.94 86 GLN A CA 1
ATOM 679 C C . GLN A 1 86 ? -2.765 -7.470 10.088 1.00 92.94 86 GLN A C 1
ATOM 681 O O . GLN A 1 86 ? -3.618 -8.208 9.580 1.00 92.94 86 GLN A O 1
ATOM 686 N N . LEU A 1 87 ? -1.623 -7.178 9.471 1.00 88.50 87 LEU A N 1
ATOM 687 C CA . LEU A 1 87 ? -1.311 -7.587 8.102 1.00 88.50 87 LEU A CA 1
ATOM 688 C C . LEU A 1 87 ? -0.677 -8.976 8.022 1.00 88.50 87 LEU A C 1
ATOM 690 O O . LEU A 1 87 ? -0.786 -9.632 6.991 1.00 88.50 87 LEU A O 1
ATOM 694 N N . GLU A 1 88 ? -0.089 -9.459 9.112 1.00 88.56 88 GLU A N 1
ATOM 695 C CA . GLU A 1 88 ? 0.687 -10.703 9.188 1.00 88.56 88 GLU A CA 1
ATOM 696 C C . GLU A 1 88 ? -0.155 -11.944 8.860 1.00 88.56 88 GLU A C 1
ATOM 698 O O . GLU A 1 88 ? 0.369 -12.974 8.445 1.00 88.56 88 GLU A O 1
ATOM 703 N N . THR A 1 89 ? -1.478 -11.834 9.014 1.00 83.19 89 THR A N 1
ATOM 704 C CA . THR A 1 89 ? -2.444 -12.882 8.655 1.00 83.19 89 THR A CA 1
ATOM 705 C C . THR A 1 89 ? -2.542 -13.115 7.147 1.00 83.19 89 THR A C 1
ATOM 707 O O . THR A 1 89 ? -2.807 -14.235 6.719 1.00 83.19 89 THR A O 1
ATOM 710 N N . CYS A 1 90 ? -2.327 -12.073 6.342 1.00 84.62 90 CYS A N 1
ATOM 711 C CA . CYS A 1 90 ? -2.379 -12.132 4.880 1.00 84.62 90 CYS A CA 1
ATOM 712 C C . CYS A 1 90 ? -0.986 -12.060 4.247 1.00 84.62 90 CYS A C 1
ATOM 714 O O . CYS A 1 90 ? -0.766 -12.637 3.188 1.00 84.62 90 CYS A O 1
ATOM 716 N N . PHE A 1 91 ? -0.048 -11.373 4.897 1.00 88.38 91 PHE A N 1
ATOM 717 C CA . PHE A 1 91 ? 1.288 -11.076 4.390 1.00 88.38 91 PHE A CA 1
ATOM 718 C C . PHE A 1 91 ? 2.328 -11.540 5.420 1.00 88.38 91 PHE A C 1
ATOM 720 O O . PHE A 1 91 ? 2.830 -10.735 6.206 1.00 88.38 91 PHE A O 1
ATOM 727 N N . PRO A 1 92 ? 2.623 -12.852 5.478 1.00 84.94 92 PRO A N 1
ATOM 728 C CA . PRO A 1 92 ? 3.416 -13.432 6.561 1.00 84.94 92 PRO A CA 1
ATOM 729 C C . PRO A 1 92 ? 4.902 -13.055 6.500 1.00 84.94 92 PRO A C 1
ATOM 731 O O . PRO A 1 92 ? 5.598 -13.134 7.512 1.00 84.94 92 PRO A O 1
ATOM 734 N N . SER A 1 93 ? 5.423 -12.675 5.329 1.00 88.56 93 SER A N 1
ATOM 735 C CA . SER A 1 93 ? 6.799 -12.197 5.188 1.00 88.56 93 SER A CA 1
ATOM 736 C C . SER A 1 93 ? 6.970 -11.311 3.954 1.00 88.56 93 SER A C 1
ATOM 738 O O . SER A 1 93 ? 6.153 -11.323 3.039 1.00 88.56 93 SER A O 1
ATOM 740 N N . ILE A 1 94 ? 8.090 -10.588 3.890 1.00 82.56 94 ILE A N 1
ATOM 741 C CA . ILE A 1 94 ? 8.448 -9.742 2.739 1.00 82.56 94 ILE A CA 1
ATOM 742 C C . ILE A 1 94 ? 8.675 -10.535 1.438 1.00 82.56 94 ILE A C 1
ATOM 744 O O . ILE A 1 94 ? 8.617 -9.973 0.350 1.00 82.56 94 ILE A O 1
ATOM 748 N N . SER A 1 95 ? 8.944 -11.839 1.542 1.00 85.56 95 SER A N 1
ATOM 749 C CA . SER A 1 95 ? 9.177 -12.738 0.405 1.00 85.56 95 SER A CA 1
ATOM 750 C C . SER A 1 95 ? 8.015 -13.697 0.144 1.00 85.56 95 SER A C 1
ATOM 752 O O . SER A 1 95 ? 8.115 -14.543 -0.742 1.00 85.56 95 SER A O 1
ATOM 754 N N . SER A 1 96 ? 6.928 -13.587 0.912 1.00 86.31 96 SER A N 1
ATOM 755 C CA . SER A 1 96 ? 5.747 -14.437 0.805 1.00 86.31 96 SER A CA 1
ATOM 756 C C . SER A 1 96 ? 4.512 -13.559 0.721 1.00 86.31 96 SER A C 1
ATOM 758 O O . SER A 1 96 ? 4.019 -13.055 1.730 1.00 86.31 96 SER A O 1
ATOM 760 N N . PHE A 1 97 ? 3.993 -13.420 -0.489 1.00 86.12 97 PHE A N 1
ATOM 761 C CA . PHE A 1 97 ? 2.791 -12.656 -0.779 1.00 86.12 97 PHE A CA 1
ATOM 762 C C . PHE A 1 97 ? 1.739 -13.562 -1.438 1.00 86.12 97 PHE A C 1
ATOM 764 O O . PHE A 1 97 ? 2.105 -14.484 -2.172 1.00 86.12 97 PHE A O 1
ATOM 771 N N . PRO A 1 98 ? 0.443 -13.345 -1.164 1.00 89.00 98 PRO A N 1
ATOM 772 C CA . PRO A 1 98 ? -0.631 -14.075 -1.828 1.00 89.00 98 PRO A CA 1
ATOM 773 C C . PRO A 1 98 ? -0.670 -13.781 -3.329 1.00 89.00 98 PRO A C 1
ATOM 775 O O . PRO A 1 98 ? -0.635 -12.625 -3.740 1.00 89.00 98 PRO A O 1
ATOM 778 N N . ASP A 1 99 ? -0.815 -14.827 -4.139 1.00 89.12 99 ASP A N 1
ATOM 779 C CA . ASP A 1 99 ? -1.092 -14.709 -5.575 1.00 89.12 99 ASP A CA 1
ATOM 780 C C . ASP A 1 99 ? -2.610 -14.615 -5.814 1.00 89.12 99 ASP A C 1
ATOM 782 O O . ASP A 1 99 ? -3.230 -15.475 -6.438 1.00 89.12 99 ASP A O 1
ATOM 786 N N . ASP A 1 100 ? -3.236 -13.607 -5.201 1.00 91.31 100 ASP A N 1
ATOM 787 C CA . ASP A 1 100 ? -4.658 -13.300 -5.362 1.00 91.31 100 ASP A CA 1
ATOM 788 C C . ASP A 1 100 ? -4.856 -11.778 -5.433 1.00 91.31 100 ASP A C 1
ATOM 790 O O . ASP A 1 100 ? -4.829 -11.107 -4.396 1.00 91.31 100 ASP A O 1
ATOM 794 N N . PRO A 1 101 ? -5.077 -11.202 -6.628 1.00 86.88 101 PRO A N 1
ATOM 795 C CA . PRO A 1 101 ? -5.270 -9.762 -6.768 1.00 86.88 101 PRO A CA 1
ATOM 796 C C . PRO A 1 101 ? -6.539 -9.262 -6.060 1.00 86.88 101 PRO A C 1
ATOM 798 O O . PRO A 1 101 ? -6.584 -8.111 -5.627 1.00 86.88 101 PRO A O 1
ATOM 801 N N . LEU A 1 102 ? -7.561 -10.111 -5.887 1.00 93.44 102 LEU A N 1
ATOM 802 C CA . LEU A 1 102 ? -8.811 -9.711 -5.234 1.00 93.44 102 LEU A CA 1
ATOM 803 C C . LEU A 1 102 ? -8.634 -9.502 -3.730 1.00 93.44 102 LEU A C 1
ATOM 805 O O . LEU A 1 102 ? -9.403 -8.754 -3.121 1.00 93.44 102 LEU A O 1
ATOM 809 N N . LEU A 1 103 ? -7.625 -10.130 -3.124 1.00 92.19 103 LEU A N 1
ATOM 810 C CA . LEU A 1 103 ? -7.308 -9.933 -1.717 1.00 92.19 103 LEU A CA 1
ATOM 811 C C . LEU A 1 103 ? -6.913 -8.481 -1.432 1.00 92.19 103 LEU A C 1
ATOM 813 O O . LEU A 1 103 ? -7.410 -7.905 -0.465 1.00 92.19 103 LEU A O 1
ATOM 817 N N . TYR A 1 104 ? -6.046 -7.900 -2.263 1.00 91.75 104 TYR A N 1
ATOM 818 C CA . TYR A 1 104 ? -5.546 -6.534 -2.098 1.00 91.75 104 TYR A CA 1
ATOM 819 C C . TYR A 1 104 ? -6.690 -5.522 -2.201 1.00 91.75 104 TYR A C 1
ATOM 821 O O . TYR A 1 104 ? -6.951 -4.796 -1.243 1.00 91.75 104 TYR A O 1
ATOM 829 N N . GLU A 1 105 ? -7.467 -5.589 -3.285 1.00 93.25 105 GLU A N 1
ATOM 830 C CA . GLU A 1 105 ? -8.638 -4.729 -3.500 1.00 93.25 105 GLU A CA 1
ATOM 831 C C . GLU A 1 105 ? -9.669 -4.876 -2.369 1.00 93.25 105 GLU A C 1
ATOM 833 O O . GLU A 1 105 ? -10.155 -3.900 -1.800 1.00 93.25 105 GLU A O 1
ATOM 838 N N . SER A 1 106 ? -9.989 -6.114 -1.974 1.00 94.19 106 SER A N 1
ATOM 839 C CA . SER A 1 106 ? -10.942 -6.367 -0.888 1.00 94.19 106 SER A CA 1
ATOM 840 C C . SER A 1 106 ? -10.476 -5.760 0.434 1.00 94.19 106 SER A C 1
ATOM 842 O O . SER A 1 106 ? -11.296 -5.248 1.201 1.00 94.19 106 SER A O 1
ATOM 844 N N . ARG A 1 107 ? -9.167 -5.794 0.716 1.00 93.75 107 ARG A N 1
ATOM 845 C CA . ARG A 1 107 ? -8.597 -5.162 1.909 1.00 93.75 107 ARG A CA 1
ATOM 846 C C . ARG A 1 107 ? -8.649 -3.642 1.822 1.00 93.75 107 ARG A C 1
ATOM 848 O O . ARG A 1 107 ? -9.164 -3.049 2.767 1.00 93.75 107 ARG A O 1
ATOM 855 N N . HIS A 1 108 ? -8.210 -3.046 0.715 1.00 95.38 108 HIS A N 1
ATOM 856 C CA . HIS A 1 108 ? -8.303 -1.605 0.459 1.00 95.38 108 HIS A CA 1
ATOM 857 C C . HIS A 1 108 ? -9.724 -1.086 0.741 1.00 95.38 108 HIS A C 1
ATOM 859 O O . HIS A 1 108 ? -9.954 -0.245 1.613 1.00 95.38 108 HIS A O 1
ATOM 865 N N . GLN A 1 109 ? -10.717 -1.716 0.109 1.00 97.25 109 GLN A N 1
ATOM 866 C CA . GLN A 1 109 ? -12.131 -1.373 0.253 1.00 97.25 109 GLN A CA 1
ATOM 867 C C . GLN A 1 109 ? -12.660 -1.533 1.687 1.00 97.25 109 GLN A C 1
ATOM 869 O O . GLN A 1 109 ? -13.511 -0.764 2.135 1.00 97.25 109 GLN A O 1
ATOM 874 N N . LYS A 1 110 ? -12.200 -2.551 2.427 1.00 97.00 110 LYS A N 1
ATOM 875 C CA . LYS A 1 110 ? -12.585 -2.742 3.835 1.00 97.00 110 LYS A CA 1
ATOM 876 C C . LYS A 1 110 ? -12.010 -1.652 4.732 1.00 97.00 110 LYS A C 1
ATOM 878 O O . LYS A 1 110 ? -12.716 -1.204 5.629 1.00 97.00 110 LYS A O 1
ATOM 883 N N . VAL A 1 111 ? -10.769 -1.228 4.498 1.00 97.38 111 VAL A N 1
ATOM 884 C CA . VAL A 1 111 ? -10.132 -0.155 5.276 1.00 97.38 111 VAL A CA 1
ATOM 885 C C . VAL A 1 111 ? -10.841 1.172 5.035 1.00 97.38 111 VAL A C 1
ATOM 887 O O . VAL A 1 111 ? -11.188 1.835 6.009 1.00 97.38 111 VAL A O 1
ATOM 890 N N . LEU A 1 112 ? -11.135 1.515 3.776 1.00 97.69 112 LEU A N 1
ATOM 891 C CA . LEU A 1 112 ? -11.899 2.720 3.439 1.00 97.69 112 LEU A CA 1
ATOM 892 C C . LEU A 1 112 ? -13.266 2.743 4.127 1.00 97.69 112 LEU A C 1
ATOM 894 O O . LEU A 1 112 ? -13.560 3.667 4.880 1.00 97.69 112 LEU A O 1
ATOM 898 N N . ARG A 1 113 ? -14.067 1.684 3.958 1.00 98.12 113 ARG A N 1
ATOM 899 C CA . ARG A 1 113 ? -15.385 1.594 4.607 1.00 98.12 113 ARG A CA 1
ATOM 900 C C . ARG A 1 113 ? -15.300 1.636 6.129 1.00 98.12 113 ARG A C 1
ATOM 902 O O . ARG A 1 113 ? -16.192 2.180 6.776 1.00 98.12 113 ARG A O 1
ATOM 909 N N . MET A 1 114 ? -14.257 1.046 6.713 1.00 98.25 114 MET A N 1
ATOM 910 C CA . MET A 1 114 ? -14.043 1.103 8.157 1.00 98.25 114 MET A CA 1
ATOM 911 C C . MET A 1 114 ? -13.725 2.529 8.608 1.00 98.25 114 MET A C 1
ATOM 913 O O . MET A 1 114 ? -14.306 2.984 9.585 1.00 98.25 114 MET A O 1
ATOM 917 N N . LEU A 1 115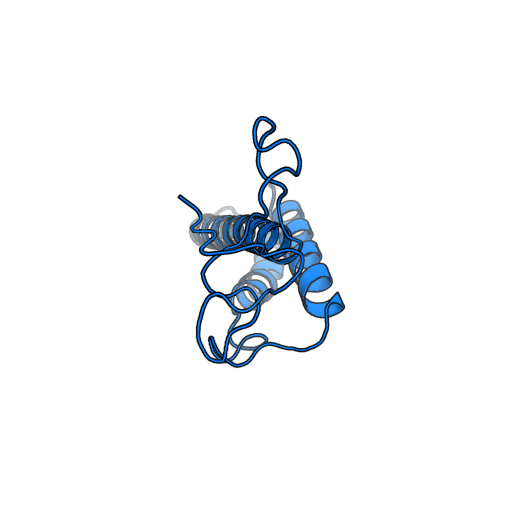 ? -12.857 3.251 7.893 1.00 97.69 115 LEU A N 1
ATOM 918 C CA . LEU A 1 115 ? -12.578 4.661 8.172 1.00 97.69 115 LEU A CA 1
ATOM 919 C C . LEU A 1 115 ? -13.858 5.502 8.118 1.00 97.69 115 LEU A C 1
ATOM 921 O O . LEU A 1 115 ? -14.138 6.215 9.077 1.00 97.69 115 LEU A O 1
ATOM 925 N N . GLU A 1 116 ? -14.669 5.344 7.068 1.00 96.88 116 GLU A N 1
ATOM 926 C CA . GLU A 1 116 ? -15.971 6.015 6.934 1.00 96.88 116 GLU A CA 1
ATOM 927 C C . GLU A 1 116 ? -16.932 5.666 8.081 1.00 96.88 116 GLU A C 1
ATOM 929 O O . GLU A 1 116 ? -17.617 6.535 8.607 1.00 96.88 116 GLU A O 1
ATOM 934 N N . SER A 1 117 ? -16.965 4.403 8.513 1.00 96.44 117 SER A N 1
ATOM 935 C CA . SER A 1 117 ? -17.846 3.943 9.599 1.00 96.44 117 SER A CA 1
ATOM 936 C C . SER A 1 117 ? -17.400 4.407 10.992 1.00 96.44 117 SER A C 1
ATOM 938 O O . SER A 1 117 ? -18.174 4.323 11.946 1.00 96.44 117 SER A O 1
ATOM 940 N N . LEU A 1 118 ? -16.145 4.844 11.126 1.00 94.12 118 LEU A N 1
ATOM 941 C CA . LEU A 1 118 ? -15.571 5.392 12.355 1.00 94.12 118 LEU A CA 1
ATOM 942 C C . LEU A 1 118 ? -15.601 6.930 12.378 1.00 94.12 118 LEU A C 1
ATOM 944 O O . LEU A 1 118 ? -15.153 7.528 13.362 1.00 94.12 118 LEU A O 1
ATOM 948 N N . GLU A 1 119 ? -16.088 7.579 11.317 1.00 85.94 119 GLU A N 1
ATOM 949 C CA . GLU A 1 119 ? -16.397 9.007 11.348 1.00 85.94 119 GLU A CA 1
ATOM 950 C C . GLU A 1 119 ? -17.537 9.284 12.354 1.00 85.94 119 GLU A C 1
ATOM 952 O O . GLU A 1 119 ? -18.445 8.460 12.494 1.00 85.94 119 GLU A O 1
ATOM 957 N N . PRO A 1 120 ? -17.451 10.387 13.121 1.00 65.56 120 PRO A N 1
ATOM 958 C CA . PRO A 1 120 ? -18.427 10.740 14.154 1.00 65.56 120 PRO A CA 1
ATOM 959 C C . PRO A 1 120 ? -19.816 11.116 13.616 1.00 65.56 120 PRO A C 1
ATOM 961 O O . PRO A 1 120 ? -19.912 11.662 12.494 1.00 65.56 120 PRO A O 1
#

pLDDT: mean 91.61, std 6.83, range [52.03, 98.25]

Foldseek 3Di:
DQDDPDQCVVAQPPDVPDRVPRDQWAQDPVNPDDTHGHPVRVVVVVVVVLVVLLVLLVVLLVVLVPDPPDDPQLVVCSVVSVVLSPCCVQDVDPPDHDPDPVVSVVSSVVSVVSSVSSDD

Mean predicted aligned error: 4.84 Å

Radius of gyration: 20.28 Å; Cα contacts (8 Å, |Δi|>4): 88; chains: 1; bounding box: 44×29×55 Å

Sequence (120 aa):
MDHWPHDVFANPMAYPGGKGDGFLFYPAPDKISPPYPSVRLEIVRDGFEDYDLFAMLREKIAQIEKDSSRSEAVSKLLPEAKALVQLETCFPSISSFPDDPLLYESRHQKVLRMLESLEP

Secondary structure (DSSP, 8-state):
-----S-TTT--EEETTEETTT-SEE--TTSSSPPEEPHHHHHHHHHHHHHHHHHHHHHHHHHHHH-TT--HHHHHHHHHHHHHT--TTT--BTTB--S-HHHHHHHHHHHHHHHHHT--

Solvent-accessible surface area (backbone atoms only — not comparable to full-atom values): 7368 Å² total; per-residue (Å²): 131,79,64,75,94,58,65,55,88,87,44,44,67,74,36,93,95,30,75,48,40,76,43,53,59,41,80,28,95,80,73,72,59,76,57,42,79,34,74,69,43,53,55,52,51,54,50,50,54,49,48,50,52,47,51,51,46,54,50,52,52,58,50,53,74,70,40,91,80,62,51,73,71,52,63,68,46,47,68,58,57,55,52,71,66,53,51,58,88,69,43,74,43,99,89,43,72,71,97,47,77,64,57,56,55,54,47,53,54,48,52,53,53,48,50,63,65,64,55,131